Protein AF-A0AAC9SRI4-F1 (afdb_monomer)

Secondary structure (DSSP, 8-state):
----SSHHHHHHHHHHHHHHHHHTT--GGG--EEES-HHHHHHHHHHHHHTT----EET-HHHHHSHHHHHHHHHHHHHH-TT---TTHHHHHHTTGGGG-EEE-

Radius of gyration: 18.26 Å; Cα contacts (8 Å, |Δi|>4): 85; chains: 1; bounding box: 40×32×47 Å

InterPro domains:
  IPR000212 UvrD-like helicase [PTHR11070] (3-92)
  IPR014017 UvrD-like helicase, C-terminal [PF13361] (3-87)
  IPR014017 UvrD-like helicase, C-terminal [PS51217] (1-105)
  IPR027417 P-loop containing nucleoside triphosphate hydrolase [G3DSA:3.40.50.300] (4-62)
  IPR027417 P-loop containing nucleoside triphosphate hydrolase [SSF52540] (5-87)

Organis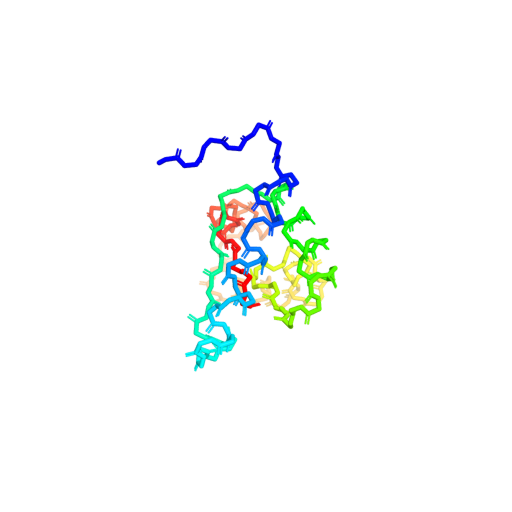m: NCBI:txid481145

Mean predicted aligned error: 12.31 Å

Sequence (105 aa):
MLQFSYMSEEADAIAAEIGRRAASGCAWHDIAVIYRQNRLSRAIEEALIQARVPYEIVGDVGFYQRVAVKDALALLSLAARPDDRQSDEAFRADFSHLRQFRVIL

Nearest PDB structures (foldseek):
  1qhh-assembly1_B  TM=6.291E-01  e=3.830E-05  Geobacillus stearothermophilus
  2is4-assembly1_A  TM=6.743E-01  e=2.473E-02  Escherichia coli
  2is6-assembly1_B  TM=6.672E-01  e=3.632E-02  Escherichia coli
  2is4-assembly1_B  TM=6.742E-01  e=6.464E-02  Escherichia coli
  2is6-assembly1_A  TM=6.737E-01  e=7.348E-02  Escherichia coli

pLDDT: mean 72.01, std 14.29, range [40.47, 89.5]

Solvent-accessible surface area (backbone atoms only — not comparable to full-atom values): 6195 Å² total; per-residue (Å²): 134,89,83,66,93,44,70,56,61,44,18,44,53,50,36,52,49,53,54,52,41,41,74,73,69,46,56,64,88,79,43,74,48,79,49,75,53,79,79,56,52,58,41,38,49,55,27,23,60,75,67,70,50,83,72,46,74,46,73,55,72,64,63,71,63,34,66,71,50,43,52,53,49,47,53,52,45,45,73,76,40,80,84,61,89,53,67,66,64,54,52,54,56,66,54,54,72,67,69,46,64,37,37,37,53

Foldseek 3Di:
DDDDPDLLVVLLVVLVVLVVVVVVPDDLVVDKDKDQDPVSVVSNVVNNVVSVPDKDKALDPVVCVDPVNLVVQLVVVCVVDVPPPCSDPVVCVVCVVVSGIIMMD

Structure (mmCIF, N/CA/C/O backbone):
data_AF-A0AAC9SRI4-F1
#
_entry.id   AF-A0AAC9SRI4-F1
#
loop_
_atom_site.group_PDB
_atom_site.id
_atom_site.type_symbol
_atom_site.label_atom_id
_atom_site.label_alt_id
_atom_site.label_comp_id
_atom_site.label_asym_id
_atom_site.label_entity_id
_atom_site.label_seq_id
_atom_site.pdbx_PDB_ins_code
_atom_site.Cartn_x
_atom_site.Cartn_y
_atom_site.Cartn_z
_atom_site.occupancy
_atom_site.B_iso_or_equiv
_atom_site.auth_seq_id
_atom_site.auth_comp_id
_atom_site.auth_asym_id
_atom_site.auth_atom_id
_atom_site.pdbx_PDB_model_num
ATOM 1 N N . MET A 1 1 ? -16.210 18.630 0.638 1.00 40.47 1 MET A N 1
ATOM 2 C CA . MET A 1 1 ? -14.834 18.758 0.119 1.00 40.47 1 MET A CA 1
ATOM 3 C C . MET A 1 1 ? -13.929 18.859 1.335 1.00 40.47 1 MET A C 1
ATOM 5 O O . MET A 1 1 ? -13.968 19.881 2.002 1.00 40.47 1 MET A O 1
ATOM 9 N N . LEU A 1 2 ? -13.262 17.770 1.722 1.00 45.31 2 LEU A N 1
ATOM 10 C CA . LEU A 1 2 ? -12.322 17.791 2.846 1.00 45.31 2 LEU A CA 1
ATOM 11 C C . LEU A 1 2 ? -11.029 18.442 2.338 1.00 45.31 2 LEU A C 1
ATOM 13 O O . LEU A 1 2 ? -10.363 17.873 1.480 1.00 45.31 2 LEU A O 1
ATOM 17 N N . GLN A 1 3 ? -10.732 19.664 2.779 1.00 41.69 3 GLN A N 1
ATOM 18 C CA . GLN A 1 3 ? -9.433 20.296 2.546 1.00 41.69 3 GLN A CA 1
ATOM 19 C C . GLN A 1 3 ? -8.547 19.977 3.745 1.00 41.69 3 GLN A C 1
ATOM 21 O O . GLN A 1 3 ? -8.729 20.555 4.813 1.00 41.69 3 GLN A O 1
ATOM 26 N N . PHE A 1 4 ? -7.616 19.044 3.574 1.00 56.19 4 PHE A N 1
ATOM 27 C CA . PHE A 1 4 ? -6.590 18.772 4.575 1.00 56.19 4 PHE A CA 1
ATOM 28 C C . PHE A 1 4 ? -5.405 19.708 4.353 1.00 56.19 4 PHE A C 1
ATOM 30 O O . PHE A 1 4 ? -4.950 19.896 3.224 1.00 56.19 4 PHE A O 1
ATOM 37 N N . SER A 1 5 ? -4.924 20.321 5.435 1.00 59.34 5 SER A N 1
ATOM 38 C CA . SER A 1 5 ? -3.838 21.305 5.379 1.00 59.34 5 SER A CA 1
ATOM 39 C C . SER A 1 5 ? -2.453 20.642 5.390 1.00 59.34 5 SER A C 1
ATOM 41 O O . SER A 1 5 ? -1.468 21.273 5.006 1.00 59.34 5 SER A O 1
ATOM 43 N N . TYR A 1 6 ? -2.382 19.364 5.785 1.00 70.44 6 TYR A N 1
ATOM 44 C CA . TYR A 1 6 ? -1.169 18.550 5.817 1.00 70.44 6 TYR A CA 1
ATOM 45 C C . TYR A 1 6 ? -1.431 17.138 5.278 1.00 70.44 6 TYR A C 1
ATOM 47 O O . TYR A 1 6 ? -2.418 16.499 5.627 1.00 70.44 6 TYR A O 1
ATOM 55 N N . MET A 1 7 ? -0.489 16.612 4.488 1.00 72.88 7 MET A N 1
ATOM 56 C CA . MET A 1 7 ? -0.540 15.246 3.937 1.00 72.88 7 MET A CA 1
ATOM 57 C C . MET A 1 7 ? -0.694 14.144 5.002 1.00 72.88 7 MET A C 1
ATOM 59 O O . MET A 1 7 ? -1.216 13.080 4.692 1.00 72.88 7 MET A O 1
ATOM 63 N N . SER A 1 8 ? -0.215 14.373 6.231 1.00 79.25 8 SER A N 1
ATOM 64 C CA . SER A 1 8 ? -0.347 13.404 7.330 1.00 79.25 8 SER A CA 1
ATOM 65 C C . SER A 1 8 ? -1.798 13.268 7.785 1.00 79.25 8 SER A C 1
ATOM 67 O O . SER A 1 8 ? -2.281 12.158 7.941 1.00 79.25 8 SER A O 1
ATOM 69 N N . GLU A 1 9 ? -2.516 14.386 7.924 1.00 85.25 9 GLU A N 1
ATOM 70 C CA . GLU A 1 9 ? -3.925 14.372 8.340 1.00 85.25 9 GLU A CA 1
ATOM 71 C C . GLU A 1 9 ? -4.809 13.695 7.287 1.00 85.25 9 GLU A C 1
ATOM 73 O O . GLU A 1 9 ? -5.738 12.963 7.623 1.00 85.25 9 GLU A O 1
ATOM 78 N N . GLU A 1 10 ? -4.502 13.914 6.005 1.00 84.06 10 GLU A N 1
ATOM 79 C CA . GLU A 1 10 ? -5.182 13.235 4.903 1.00 84.06 10 GLU A CA 1
ATOM 80 C C . GLU A 1 10 ? -4.924 11.722 4.938 1.00 84.06 10 GLU A C 1
ATOM 82 O O . GLU A 1 10 ? -5.862 10.936 4.808 1.00 84.06 10 GLU A O 1
ATOM 87 N N . ALA A 1 11 ? -3.675 11.307 5.164 1.00 86.31 11 ALA A N 1
ATOM 88 C CA . ALA A 1 11 ? -3.309 9.900 5.288 1.00 86.31 11 ALA A CA 1
ATOM 89 C C . ALA A 1 11 ? -4.017 9.215 6.470 1.00 86.31 11 ALA A C 1
ATOM 91 O O . ALA A 1 11 ? -4.584 8.135 6.297 1.00 86.31 11 ALA A O 1
ATOM 92 N N . ASP A 1 12 ? -4.063 9.866 7.634 1.00 88.00 12 ASP A N 1
ATOM 93 C CA . ASP A 1 12 ? -4.757 9.358 8.822 1.00 88.00 12 ASP A CA 1
ATOM 94 C C . ASP A 1 12 ? -6.268 9.237 8.582 1.00 88.00 12 ASP A C 1
ATOM 96 O O . ASP A 1 12 ? -6.897 8.240 8.950 1.00 88.00 12 ASP A O 1
ATOM 100 N N . ALA A 1 13 ? -6.867 10.225 7.908 1.00 88.62 13 ALA A N 1
ATOM 101 C CA . ALA A 1 13 ? -8.279 10.193 7.545 1.00 88.62 13 ALA A CA 1
ATOM 102 C C . ALA A 1 13 ? -8.602 9.055 6.562 1.00 88.62 13 ALA A C 1
ATOM 104 O O . ALA A 1 13 ? -9.636 8.395 6.715 1.00 88.62 13 ALA A O 1
ATOM 105 N N . ILE A 1 14 ? -7.721 8.805 5.586 1.00 88.25 14 ILE A N 1
ATOM 106 C CA . ILE A 1 14 ? -7.831 7.681 4.646 1.00 88.25 14 ILE A CA 1
ATOM 107 C C . ILE A 1 14 ? -7.735 6.355 5.405 1.00 88.25 14 ILE A C 1
ATOM 109 O O . ILE A 1 14 ? -8.629 5.522 5.269 1.00 88.25 14 ILE A O 1
ATOM 113 N N . ALA A 1 15 ? -6.718 6.167 6.249 1.00 88.88 15 ALA A N 1
ATOM 114 C CA . ALA A 1 15 ? -6.548 4.941 7.029 1.00 88.88 15 ALA A CA 1
ATOM 115 C C . ALA A 1 15 ? -7.760 4.668 7.942 1.00 88.88 15 ALA A C 1
ATOM 117 O O . ALA A 1 15 ? -8.257 3.541 8.010 1.00 88.88 15 ALA A O 1
ATOM 118 N N . ALA A 1 16 ? -8.303 5.711 8.577 1.00 89.50 16 ALA A N 1
ATOM 119 C CA . ALA A 1 16 ? -9.510 5.607 9.390 1.00 89.50 16 ALA A CA 1
ATOM 120 C C . ALA A 1 16 ? -10.754 5.231 8.564 1.00 89.50 16 ALA A C 1
ATOM 122 O O . ALA A 1 16 ? -11.592 4.459 9.030 1.00 89.50 16 ALA A O 1
ATOM 123 N N . GLU A 1 17 ? -10.897 5.760 7.346 1.00 89.38 17 GLU A N 1
ATOM 124 C CA . GLU A 1 17 ? -11.993 5.399 6.438 1.00 89.38 17 GLU A CA 1
ATOM 125 C C . GLU A 1 17 ? -11.889 3.950 5.958 1.00 89.38 17 GLU A C 1
ATOM 127 O O . GLU A 1 17 ? -12.892 3.235 5.947 1.00 89.38 17 GLU A O 1
ATOM 132 N N . ILE A 1 18 ? -10.683 3.490 5.630 1.00 88.44 18 ILE A N 1
ATOM 133 C CA . ILE A 1 18 ? -10.425 2.099 5.247 1.00 88.44 18 ILE A CA 1
ATOM 134 C C . ILE A 1 18 ? -10.802 1.159 6.399 1.00 88.44 18 ILE A C 1
ATOM 136 O O . ILE A 1 18 ? -11.558 0.209 6.198 1.00 88.44 18 ILE A O 1
ATOM 140 N N . GLY A 1 19 ? -10.376 1.477 7.626 1.00 87.06 19 GLY A N 1
ATOM 141 C CA . GLY A 1 19 ? -10.751 0.719 8.821 1.00 87.06 19 GLY A CA 1
ATOM 142 C C . GLY A 1 19 ? -12.265 0.680 9.063 1.00 87.06 19 GLY A C 1
ATOM 143 O O . GLY A 1 19 ? -12.810 -0.376 9.389 1.00 87.06 19 GLY A O 1
ATOM 144 N N . ARG A 1 20 ? -12.976 1.797 8.845 1.00 89.12 20 ARG A N 1
ATOM 145 C CA . ARG A 1 20 ? -14.448 1.835 8.933 1.00 89.12 20 ARG A CA 1
ATOM 146 C C . ARG A 1 20 ? -15.115 0.924 7.903 1.00 89.12 20 ARG A C 1
ATOM 148 O O . ARG A 1 20 ? -16.052 0.211 8.253 1.00 89.12 20 ARG A O 1
ATOM 155 N N . ARG A 1 21 ? -14.640 0.929 6.656 1.00 88.00 21 ARG A N 1
ATOM 156 C CA . ARG A 1 21 ? -15.186 0.084 5.580 1.00 88.00 21 ARG A CA 1
ATOM 157 C C . ARG A 1 21 ? -14.921 -1.396 5.813 1.00 88.00 21 ARG A C 1
ATOM 159 O O . ARG A 1 21 ? -15.804 -2.221 5.582 1.00 88.00 21 ARG A O 1
ATOM 166 N N . ALA A 1 22 ? -13.745 -1.731 6.329 1.00 86.69 22 ALA A N 1
ATOM 167 C CA . ALA A 1 22 ? -13.447 -3.094 6.741 1.00 86.69 22 ALA A CA 1
ATOM 168 C C . ALA A 1 22 ? -14.367 -3.551 7.884 1.00 86.69 22 ALA A C 1
ATOM 170 O O . ALA A 1 22 ? -14.923 -4.647 7.836 1.00 86.69 22 ALA A O 1
ATOM 171 N N . ALA A 1 23 ? -14.621 -2.680 8.868 1.00 86.50 23 ALA A N 1
ATOM 172 C CA . ALA A 1 23 ? -15.569 -2.958 9.947 1.00 86.50 23 ALA A CA 1
ATOM 173 C C . ALA A 1 23 ? -17.022 -3.109 9.456 1.00 86.50 23 ALA A C 1
ATOM 175 O O . ALA A 1 23 ? -17.795 -3.846 10.065 1.00 86.50 23 ALA A O 1
ATOM 176 N N . SER A 1 24 ? -17.396 -2.467 8.343 1.00 88.94 24 SER A N 1
ATOM 177 C CA . SER A 1 24 ? -18.7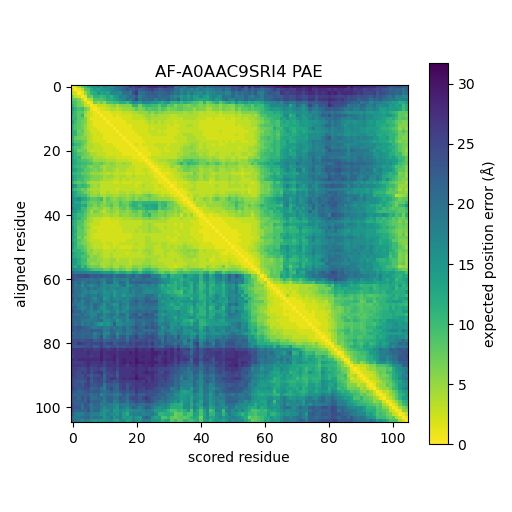00 -2.658 7.696 1.00 88.94 24 SER A CA 1
ATOM 178 C C . SER A 1 24 ? -18.763 -3.881 6.767 1.00 88.94 24 SER A C 1
ATOM 180 O O . SER A 1 24 ? -19.753 -4.044 6.058 1.00 88.94 24 SER A O 1
ATOM 182 N N . GLY A 1 25 ? -17.730 -4.733 6.754 1.00 87.69 25 GLY A N 1
ATOM 183 C CA . GLY A 1 25 ? -17.704 -6.004 6.022 1.00 87.69 25 GLY A CA 1
ATOM 184 C C . GLY A 1 25 ? -17.068 -5.954 4.631 1.00 87.69 25 GLY A C 1
ATOM 185 O O . GLY A 1 25 ? -17.155 -6.937 3.901 1.00 87.69 25 GLY A O 1
ATOM 186 N N . CYS A 1 26 ? -16.434 -4.843 4.245 1.00 86.88 26 CYS A N 1
ATOM 187 C CA . CYS A 1 26 ? -15.662 -4.771 3.005 1.00 86.88 26 CYS A CA 1
ATOM 188 C C . CYS A 1 26 ? -14.346 -5.541 3.174 1.00 86.88 26 CYS A C 1
ATOM 190 O O . CYS A 1 26 ? -13.648 -5.367 4.175 1.00 86.88 26 CYS A O 1
ATOM 192 N N . ALA A 1 27 ? -14.001 -6.402 2.218 1.00 83.19 27 ALA A N 1
ATOM 193 C CA . ALA A 1 27 ? -12.724 -7.091 2.267 1.00 83.19 27 ALA A CA 1
ATOM 194 C C . ALA A 1 27 ? -11.581 -6.120 1.936 1.00 83.19 27 ALA A C 1
ATOM 196 O O . ALA A 1 27 ? -11.732 -5.230 1.104 1.00 83.19 27 ALA A O 1
ATOM 197 N N . TRP A 1 28 ? -10.416 -6.312 2.558 1.00 81.25 28 TRP A N 1
ATOM 198 C CA . TRP A 1 28 ? -9.243 -5.457 2.331 1.00 81.25 28 TRP A CA 1
ATOM 199 C C . TRP A 1 28 ? -8.829 -5.411 0.854 1.00 81.25 28 TRP A C 1
ATOM 201 O O . TRP A 1 28 ? -8.528 -4.347 0.338 1.00 81.25 28 TRP A O 1
ATOM 211 N N . HIS A 1 29 ? -8.929 -6.540 0.143 1.00 80.81 29 HIS A N 1
ATOM 212 C CA . HIS A 1 29 ? -8.590 -6.635 -1.281 1.00 80.81 29 HIS A CA 1
ATOM 213 C C . HIS A 1 29 ? -9.543 -5.879 -2.222 1.00 80.81 29 HIS A C 1
ATOM 215 O O . HIS A 1 29 ? -9.220 -5.714 -3.396 1.00 80.81 29 HIS A O 1
ATOM 221 N N . ASP A 1 30 ? -10.698 -5.423 -1.730 1.00 82.88 30 ASP A N 1
ATOM 222 C CA . ASP A 1 30 ? -11.644 -4.607 -2.502 1.00 82.88 30 ASP A CA 1
ATOM 223 C C . ASP A 1 30 ? -11.359 -3.102 -2.365 1.00 82.88 30 ASP A C 1
ATOM 225 O O . ASP A 1 30 ? -12.023 -2.270 -2.993 1.00 82.88 30 ASP A O 1
ATOM 229 N N . ILE A 1 31 ? -10.391 -2.731 -1.525 1.00 84.06 31 ILE A N 1
ATOM 230 C CA . ILE A 1 31 ? -10.038 -1.348 -1.235 1.00 84.06 31 ILE A CA 1
ATOM 231 C C . ILE 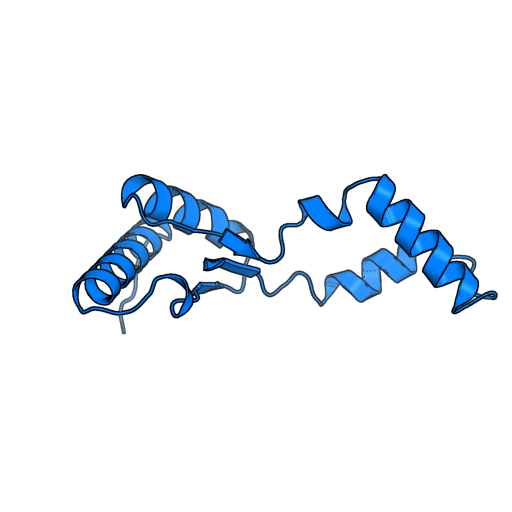A 1 31 ? -8.728 -1.029 -1.951 1.00 84.06 31 ILE A C 1
ATOM 233 O O . ILE A 1 31 ? -7.736 -1.723 -1.799 1.00 84.06 31 ILE A O 1
ATOM 237 N N . ALA A 1 32 ? -8.726 0.046 -2.737 1.00 84.00 32 ALA A N 1
ATOM 238 C CA . ALA A 1 32 ? -7.543 0.507 -3.451 1.00 84.00 32 ALA A CA 1
ATOM 239 C C . ALA A 1 32 ? -7.377 2.019 -3.285 1.00 84.00 32 ALA A C 1
ATOM 241 O O . ALA A 1 32 ? -8.304 2.793 -3.543 1.00 84.00 32 ALA A O 1
ATOM 242 N N . VAL A 1 33 ? -6.176 2.448 -2.896 1.00 81.31 33 VAL A N 1
ATOM 243 C CA . VAL A 1 33 ? -5.802 3.863 -2.797 1.00 81.31 33 VAL A CA 1
ATOM 244 C C . VAL A 1 33 ? -4.885 4.223 -3.959 1.00 81.31 33 VAL A C 1
ATOM 246 O O . VAL A 1 33 ? -3.774 3.706 -4.070 1.00 81.31 33 VAL A O 1
ATOM 249 N N . ILE A 1 34 ? -5.348 5.129 -4.824 1.00 79.88 34 ILE A N 1
ATOM 250 C CA . ILE A 1 34 ? -4.607 5.598 -6.001 1.00 79.88 34 ILE A CA 1
ATOM 251 C C . ILE A 1 34 ? -4.119 7.021 -5.745 1.00 79.88 34 ILE A C 1
ATOM 253 O O . ILE A 1 34 ? -4.918 7.924 -5.498 1.00 79.88 34 ILE A O 1
ATOM 257 N N . TYR A 1 35 ? -2.812 7.243 -5.863 1.00 76.00 35 TYR A N 1
ATOM 258 C CA . TYR A 1 35 ? -2.210 8.571 -5.742 1.00 76.00 35 TYR A CA 1
ATOM 259 C C . TYR A 1 35 ? -1.328 8.910 -6.942 1.00 76.00 35 TYR A C 1
ATOM 261 O O . TYR A 1 35 ? -0.774 8.044 -7.616 1.00 76.00 35 TYR A O 1
ATOM 269 N N . ARG A 1 36 ? -1.188 10.216 -7.196 1.00 70.12 36 ARG A N 1
ATOM 270 C CA . ARG A 1 36 ? -0.492 10.761 -8.374 1.00 70.12 36 ARG A CA 1
ATOM 271 C C . ARG A 1 36 ? 0.998 11.046 -8.149 1.00 70.12 36 ARG A C 1
ATOM 273 O O . ARG A 1 36 ? 1.753 11.146 -9.111 1.00 70.12 36 ARG A O 1
ATOM 280 N N . GLN A 1 37 ? 1.434 11.247 -6.902 1.00 70.62 37 GLN A N 1
ATOM 281 C CA . GLN A 1 37 ? 2.823 11.606 -6.583 1.00 70.62 37 GLN A CA 1
ATOM 282 C C . GLN A 1 37 ? 3.461 10.627 -5.600 1.00 70.62 37 GLN A C 1
ATOM 284 O O . GLN A 1 37 ? 2.914 10.352 -4.538 1.00 70.62 37 GLN A O 1
ATOM 289 N N . ASN A 1 38 ? 4.687 10.190 -5.899 1.00 65.38 38 ASN A N 1
ATOM 290 C CA . ASN A 1 38 ? 5.414 9.202 -5.094 1.00 65.38 38 ASN A CA 1
ATOM 291 C C . ASN A 1 38 ? 5.663 9.631 -3.644 1.00 65.38 38 ASN A C 1
ATOM 293 O O . ASN A 1 38 ? 5.706 8.781 -2.762 1.00 65.38 38 ASN A O 1
ATOM 297 N N . ARG A 1 39 ? 5.790 10.934 -3.374 1.00 69.56 39 ARG A N 1
ATOM 298 C CA . ARG A 1 39 ? 5.983 11.449 -2.011 1.00 69.56 39 ARG A CA 1
ATOM 299 C C . ARG A 1 39 ? 4.773 11.187 -1.098 1.00 69.56 39 ARG A C 1
ATOM 301 O O . ARG A 1 39 ? 4.960 11.105 0.110 1.00 69.56 39 ARG A O 1
ATOM 308 N N . LEU A 1 40 ? 3.569 11.037 -1.661 1.00 73.06 40 LEU A N 1
ATOM 309 C CA 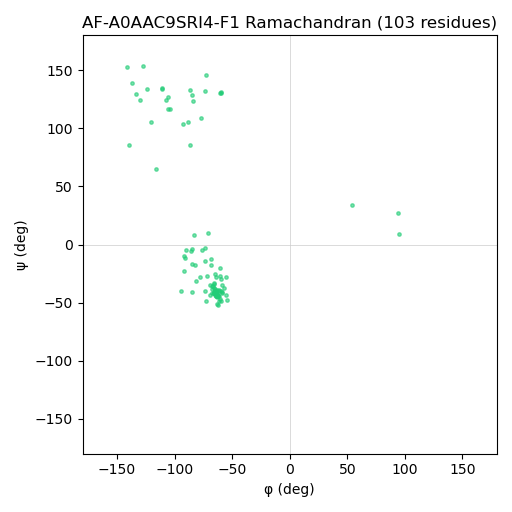. LEU A 1 40 ? 2.340 10.772 -0.899 1.00 73.06 40 LEU A CA 1
ATOM 310 C C . LEU A 1 40 ? 2.299 9.346 -0.336 1.00 73.06 40 LEU A C 1
ATOM 312 O O . LEU A 1 40 ? 1.714 9.138 0.720 1.00 73.06 40 LEU A O 1
ATOM 316 N N . SER A 1 41 ? 2.976 8.395 -0.992 1.00 79.69 41 SER A N 1
ATOM 317 C CA . SER A 1 41 ? 2.995 6.983 -0.578 1.00 79.69 41 SER A CA 1
ATOM 318 C C . SER A 1 41 ? 3.451 6.790 0.864 1.00 79.69 41 SER A C 1
ATOM 320 O O . SER A 1 41 ? 2.805 6.076 1.615 1.00 79.69 41 SER A O 1
ATOM 322 N N . ARG A 1 42 ? 4.509 7.497 1.272 1.00 81.06 42 ARG A N 1
ATOM 323 C CA . ARG A 1 42 ? 5.117 7.344 2.594 1.00 81.06 42 ARG A CA 1
ATOM 324 C C . ARG A 1 42 ? 4.183 7.747 3.734 1.00 81.06 42 ARG A C 1
ATOM 326 O O . ARG A 1 42 ? 4.126 7.052 4.736 1.00 81.06 42 ARG A O 1
ATOM 333 N N . ALA A 1 43 ? 3.460 8.857 3.579 1.00 85.31 43 ALA A N 1
ATOM 334 C CA . ALA A 1 43 ? 2.527 9.315 4.608 1.00 85.31 43 ALA A CA 1
ATOM 335 C C . ALA A 1 43 ? 1.358 8.330 4.767 1.00 85.31 43 ALA A C 1
ATOM 337 O O . ALA A 1 43 ? 0.978 8.001 5.884 1.00 85.31 43 ALA A O 1
ATOM 338 N N . ILE A 1 44 ? 0.837 7.818 3.646 1.00 84.56 44 ILE A N 1
ATOM 339 C CA . ILE A 1 44 ? -0.226 6.804 3.635 1.00 84.56 44 ILE A CA 1
ATOM 340 C C . ILE A 1 44 ? 0.273 5.497 4.257 1.00 84.56 44 ILE A C 1
ATOM 342 O O . ILE A 1 44 ? -0.420 4.902 5.071 1.00 84.56 44 ILE A O 1
ATOM 346 N N . GLU A 1 45 ? 1.487 5.074 3.919 1.00 85.12 45 GLU A N 1
ATOM 347 C CA . GLU A 1 45 ? 2.106 3.868 4.459 1.00 85.12 45 GLU A CA 1
ATOM 348 C C . GLU A 1 45 ? 2.294 3.949 5.981 1.00 85.12 45 GLU A C 1
ATOM 350 O O . GLU A 1 45 ? 1.874 3.051 6.708 1.00 85.12 45 GLU A O 1
ATOM 355 N N . GLU A 1 46 ? 2.851 5.056 6.480 1.00 86.56 46 GLU A N 1
ATOM 356 C CA . GLU A 1 46 ? 3.011 5.299 7.918 1.00 86.56 46 GLU A CA 1
ATOM 357 C C . GLU A 1 46 ? 1.650 5.281 8.646 1.00 86.56 46 GLU A C 1
ATOM 359 O O . GLU A 1 46 ? 1.531 4.644 9.696 1.00 86.56 46 GLU A O 1
ATOM 364 N N . ALA A 1 47 ? 0.607 5.885 8.064 1.00 89.06 47 ALA A N 1
ATOM 365 C CA . ALA A 1 47 ? -0.747 5.872 8.621 1.00 89.06 47 ALA A CA 1
ATOM 366 C C . ALA A 1 47 ? -1.380 4.465 8.632 1.00 89.06 47 ALA A C 1
ATOM 368 O O . ALA A 1 47 ? -1.978 4.061 9.632 1.00 89.06 47 ALA A O 1
ATOM 369 N N . LEU A 1 48 ? -1.217 3.678 7.561 1.00 87.31 48 LEU A N 1
ATOM 370 C CA . LEU A 1 48 ? -1.719 2.298 7.482 1.00 87.31 48 LEU A CA 1
ATOM 371 C C . LEU A 1 48 ? -1.021 1.379 8.494 1.00 87.31 48 LEU A C 1
ATOM 373 O O . LEU A 1 48 ? -1.687 0.580 9.157 1.00 87.31 48 LEU A O 1
ATOM 377 N N . ILE A 1 49 ? 0.295 1.543 8.678 1.00 87.62 49 ILE A N 1
ATOM 378 C CA . ILE A 1 49 ? 1.070 0.837 9.709 1.00 87.62 49 ILE A CA 1
ATOM 379 C C . ILE A 1 49 ? 0.521 1.162 11.102 1.00 87.62 49 ILE A C 1
ATOM 381 O O . ILE A 1 49 ? 0.272 0.249 11.895 1.00 87.62 49 ILE A O 1
ATOM 385 N N . GLN A 1 50 ? 0.302 2.445 11.408 1.00 88.94 50 GLN A N 1
ATOM 386 C CA .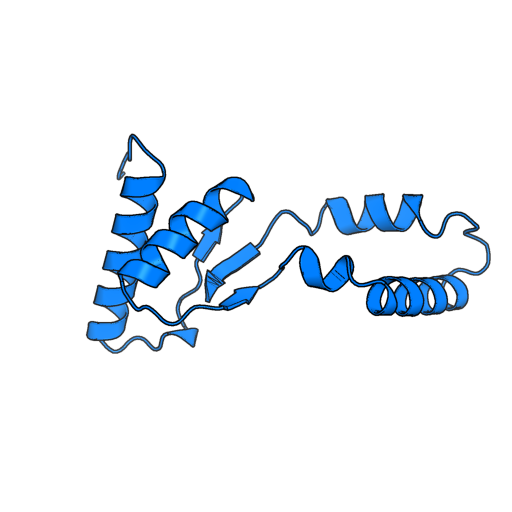 GLN A 1 50 ? -0.250 2.864 12.700 1.00 88.94 50 GLN A CA 1
ATOM 387 C C . GLN A 1 50 ? -1.667 2.324 12.926 1.00 88.94 50 GLN A C 1
ATOM 389 O O . GLN A 1 50 ? -1.984 1.863 14.025 1.00 88.94 50 GLN A O 1
ATOM 394 N N . ALA A 1 51 ? -2.494 2.309 11.880 1.00 86.44 51 ALA A N 1
ATOM 395 C CA . ALA A 1 51 ? -3.851 1.773 11.911 1.00 86.44 51 ALA A CA 1
ATOM 396 C C . ALA A 1 51 ? -3.915 0.232 11.898 1.00 86.44 51 ALA A C 1
ATO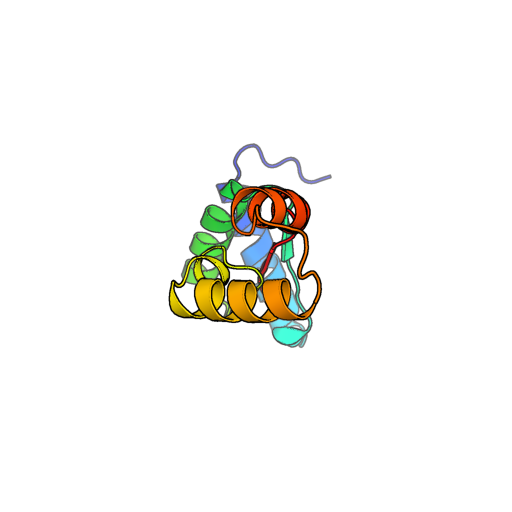M 398 O O . ALA A 1 51 ? -5.003 -0.329 12.025 1.00 86.44 51 ALA A O 1
ATOM 399 N N . ARG A 1 52 ? -2.770 -0.461 11.771 1.00 86.38 52 ARG A N 1
ATOM 400 C CA . ARG A 1 52 ? -2.664 -1.927 11.629 1.00 86.38 52 ARG A CA 1
ATOM 401 C C . ARG A 1 52 ? -3.514 -2.482 10.481 1.00 86.38 52 ARG A C 1
ATOM 403 O O . ARG A 1 52 ? -4.043 -3.590 10.575 1.00 86.38 52 ARG A O 1
ATOM 410 N N . VAL A 1 53 ? -3.642 -1.710 9.408 1.00 85.25 53 VAL A N 1
ATOM 411 C CA . VAL A 1 53 ? -4.334 -2.128 8.190 1.00 85.25 53 VAL A CA 1
ATOM 412 C C . VAL A 1 53 ? -3.344 -2.922 7.332 1.00 85.25 53 VAL A C 1
ATOM 414 O O . VAL A 1 53 ? -2.263 -2.402 7.045 1.00 85.25 53 VAL A O 1
ATOM 417 N N . PRO A 1 54 ? -3.652 -4.176 6.946 1.00 83.38 54 PRO A N 1
ATOM 418 C CA . PRO A 1 54 ? -2.828 -4.915 5.994 1.00 83.38 54 PRO A CA 1
ATOM 419 C C . PRO A 1 54 ? -2.779 -4.151 4.675 1.00 83.38 54 PRO A C 1
ATOM 421 O O . PRO A 1 54 ? -3.835 -3.751 4.194 1.00 83.38 54 PRO A O 1
ATOM 424 N N . TYR A 1 55 ? -1.584 -3.957 4.116 1.00 83.06 55 TYR A N 1
ATOM 425 C CA . TYR A 1 55 ? -1.437 -3.248 2.853 1.00 83.06 55 TYR A CA 1
ATOM 426 C C . TYR A 1 55 ? -0.371 -3.861 1.938 1.00 83.06 55 TYR A C 1
ATOM 428 O O . TYR A 1 55 ? 0.604 -4.456 2.404 1.00 83.06 55 TYR A O 1
ATOM 436 N N . GLU A 1 56 ? -0.534 -3.679 0.632 1.00 78.44 56 GLU A N 1
ATOM 437 C CA . GLU A 1 56 ? 0.421 -4.047 -0.408 1.00 78.44 56 GLU A CA 1
ATOM 438 C C . GLU A 1 56 ? 0.649 -2.865 -1.352 1.00 78.44 56 GLU A C 1
ATOM 440 O O . GLU A 1 56 ? -0.281 -2.341 -1.962 1.00 78.44 56 GLU A O 1
ATOM 445 N N . ILE A 1 57 ? 1.910 -2.455 -1.520 1.00 75.38 57 ILE A N 1
ATOM 446 C CA . ILE A 1 57 ? 2.256 -1.389 -2.463 1.00 75.38 57 ILE A CA 1
ATOM 447 C C . ILE A 1 57 ? 2.525 -1.979 -3.845 1.00 75.38 57 ILE A C 1
ATOM 449 O O . ILE A 1 57 ? 3.604 -2.507 -4.127 1.00 75.38 57 ILE A O 1
ATOM 453 N N . VAL A 1 58 ? 1.575 -1.792 -4.752 1.00 71.06 58 VAL A N 1
ATOM 454 C CA . VAL A 1 58 ? 1.694 -2.175 -6.156 1.00 71.06 5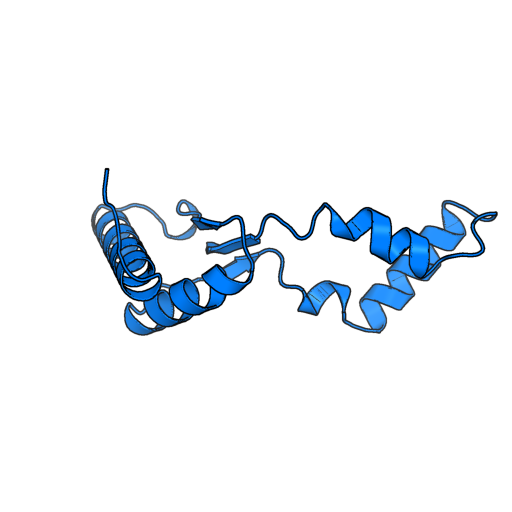8 VAL A CA 1
ATOM 455 C C . VAL A 1 58 ? 2.403 -1.063 -6.933 1.00 71.06 58 VAL A C 1
ATOM 457 O O . VAL A 1 58 ? 2.037 0.115 -6.878 1.00 71.06 58 VAL A O 1
ATOM 460 N N . GLY A 1 59 ? 3.447 -1.438 -7.676 1.00 64.62 59 GLY A N 1
ATOM 461 C CA . GLY A 1 59 ? 4.252 -0.506 -8.474 1.00 64.62 59 GLY A CA 1
ATOM 462 C C . GLY A 1 59 ? 5.495 0.020 -7.757 1.00 64.62 59 GLY A C 1
ATOM 463 O O . GLY A 1 59 ? 5.956 1.125 -8.055 1.00 64.62 59 GLY A O 1
ATOM 464 N N . ASP A 1 60 ? 6.044 -0.738 -6.801 1.00 57.44 60 ASP A N 1
ATOM 465 C CA . ASP A 1 60 ? 7.292 -0.335 -6.169 1.00 57.44 60 ASP A CA 1
ATOM 466 C C . ASP A 1 60 ? 8.436 -0.228 -7.184 1.00 57.44 60 ASP A C 1
ATOM 468 O O . ASP A 1 60 ? 8.720 -1.125 -7.986 1.00 57.44 60 ASP A O 1
ATOM 472 N N . VAL A 1 61 ? 9.122 0.911 -7.113 1.00 57.44 61 VAL A N 1
ATOM 473 C CA . VAL A 1 61 ? 10.256 1.258 -7.969 1.00 57.44 61 VAL A CA 1
ATOM 474 C C . VAL A 1 61 ? 11.387 0.238 -7.793 1.00 57.44 61 VAL A C 1
ATOM 476 O O . VAL A 1 61 ? 12.253 0.136 -8.663 1.00 57.44 61 VAL A O 1
ATOM 479 N N . GLY A 1 62 ? 11.395 -0.512 -6.685 1.00 60.78 62 GLY A N 1
ATOM 480 C CA . GLY A 1 62 ? 12.370 -1.546 -6.376 1.00 60.78 62 GLY A CA 1
ATOM 481 C C . GLY A 1 62 ? 12.328 -2.750 -7.314 1.00 60.78 62 GLY A C 1
ATOM 482 O O . GLY A 1 62 ? 13.391 -3.281 -7.625 1.00 60.78 62 GLY A O 1
ATOM 483 N N . PHE A 1 63 ? 11.164 -3.170 -7.827 1.00 62.03 63 PHE A N 1
ATOM 484 C CA . PHE A 1 63 ? 11.074 -4.374 -8.670 1.00 62.03 63 PHE A CA 1
ATOM 485 C C . PHE A 1 63 ? 11.885 -4.228 -9.968 1.00 62.03 63 PHE A C 1
ATOM 487 O O . PHE A 1 63 ? 12.777 -5.032 -10.232 1.00 62.03 63 PHE A O 1
ATOM 494 N N . TYR A 1 64 ? 11.663 -3.139 -10.713 1.00 60.78 64 TYR A N 1
ATOM 495 C CA . TYR A 1 64 ? 12.389 -2.828 -11.955 1.00 60.78 64 TYR A CA 1
ATOM 496 C C . TYR A 1 64 ? 13.830 -2.347 -11.733 1.00 60.78 64 TYR A C 1
ATOM 498 O O . TYR A 1 64 ? 14.614 -2.256 -12.676 1.00 60.78 64 TYR A O 1
ATOM 506 N N . GLN A 1 65 ? 14.201 -1.988 -10.502 1.00 64.06 65 GLN A N 1
ATOM 507 C CA . GLN A 1 65 ? 15.573 -1.589 -10.185 1.00 64.06 65 GLN A CA 1
ATOM 508 C C . GLN A 1 65 ?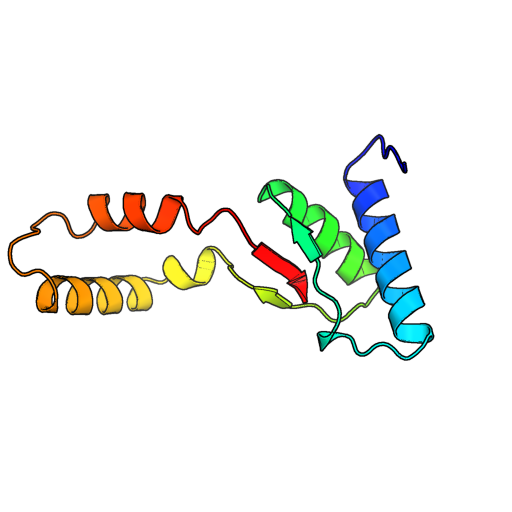 16.509 -2.775 -9.943 1.00 64.06 65 GLN A C 1
ATOM 510 O O . GLN A 1 65 ? 17.725 -2.590 -10.040 1.00 64.06 65 GLN A O 1
ATOM 515 N N . ARG A 1 66 ? 15.967 -3.973 -9.680 1.00 77.88 66 ARG A N 1
ATOM 516 C CA . ARG A 1 66 ? 16.745 -5.204 -9.489 1.00 77.88 66 ARG A CA 1
ATOM 517 C C . ARG A 1 66 ? 17.559 -5.516 -10.743 1.00 77.88 66 ARG A C 1
ATOM 519 O O . ARG A 1 66 ? 17.007 -5.567 -11.838 1.00 77.88 66 ARG A O 1
ATOM 526 N N . VAL A 1 67 ? 18.853 -5.781 -10.559 1.00 75.56 67 VAL A N 1
ATOM 527 C CA . VAL A 1 67 ? 19.791 -6.102 -11.652 1.00 75.56 67 VAL A CA 1
ATOM 528 C C . VAL A 1 67 ? 19.268 -7.268 -12.494 1.00 75.56 67 VAL A C 1
ATOM 530 O O . VAL A 1 67 ? 19.109 -7.117 -13.695 1.00 75.56 67 VAL A O 1
ATOM 533 N N . ALA A 1 68 ? 18.832 -8.358 -11.855 1.00 79.19 68 ALA A N 1
ATOM 534 C CA . ALA A 1 68 ? 18.272 -9.516 -12.555 1.00 79.19 68 ALA A CA 1
ATOM 535 C C . ALA A 1 68 ? 17.028 -9.193 -13.412 1.00 79.19 68 ALA A C 1
ATOM 537 O O . ALA A 1 68 ? 16.841 -9.780 -14.474 1.00 79.19 68 ALA A O 1
ATOM 538 N N . VAL A 1 69 ? 16.177 -8.259 -12.967 1.00 77.94 69 VAL A N 1
ATOM 539 C CA . VAL A 1 69 ? 14.982 -7.843 -13.723 1.00 77.94 69 VAL A CA 1
ATOM 540 C C . VAL A 1 69 ? 15.386 -6.983 -14.920 1.00 77.94 69 VAL A C 1
ATOM 542 O O . VAL A 1 69 ? 14.846 -7.168 -16.007 1.00 77.94 69 VAL A O 1
ATOM 545 N N . LYS A 1 70 ? 16.369 -6.090 -14.755 1.00 74.94 70 LYS A N 1
ATOM 546 C CA . LYS A 1 70 ? 16.931 -5.301 -15.862 1.00 74.94 70 LYS A CA 1
ATOM 547 C C . LYS A 1 70 ? 17.601 -6.183 -16.908 1.00 74.94 70 LYS A C 1
ATOM 549 O O . LYS A 1 70 ? 17.323 -6.007 -18.086 1.00 74.94 70 LYS A O 1
ATOM 554 N N . ASP A 1 71 ? 18.409 -7.149 -16.482 1.00 78.19 71 ASP A N 1
ATOM 555 C CA . ASP A 1 71 ? 19.123 -8.055 -17.386 1.00 78.19 71 ASP A CA 1
ATOM 556 C C . ASP A 1 71 ? 18.144 -8.910 -18.203 1.00 78.19 71 ASP A C 1
ATOM 558 O O . ASP A 1 71 ? 18.278 -9.027 -19.422 1.00 78.19 71 ASP A O 1
ATOM 562 N N . ALA A 1 72 ? 17.101 -9.449 -17.561 1.00 82.44 72 ALA A N 1
ATOM 563 C CA . ALA A 1 72 ? 16.057 -10.204 -18.253 1.00 82.44 72 ALA A CA 1
ATOM 564 C C . ALA A 1 72 ? 15.300 -9.339 -19.276 1.00 82.44 72 ALA A C 1
ATOM 566 O O . ALA A 1 72 ? 15.069 -9.769 -20.407 1.00 82.44 72 ALA A O 1
ATOM 567 N N . LEU A 1 73 ? 14.940 -8.105 -18.906 1.00 75.69 73 LEU A N 1
ATOM 568 C CA . LEU A 1 73 ? 14.254 -7.175 -19.804 1.00 75.69 73 LEU A CA 1
ATOM 569 C C . LEU A 1 73 ? 15.151 -6.711 -20.956 1.00 75.69 73 LEU A C 1
ATOM 571 O O . LEU A 1 73 ? 14.658 -6.566 -22.073 1.00 75.69 73 LEU A O 1
ATOM 575 N N . ALA A 1 74 ? 16.452 -6.530 -20.725 1.00 74.62 74 ALA A N 1
ATOM 576 C CA . ALA A 1 74 ? 17.418 -6.187 -21.763 1.00 74.62 74 ALA A CA 1
ATOM 577 C C . ALA A 1 74 ? 17.545 -7.309 -22.804 1.00 74.62 74 ALA A C 1
ATOM 579 O O . ALA A 1 74 ? 17.496 -7.041 -24.004 1.00 74.62 74 ALA A O 1
ATOM 580 N N . LEU A 1 75 ? 17.619 -8.569 -22.361 1.00 78.81 75 LEU A N 1
ATOM 581 C CA . LEU A 1 75 ? 17.655 -9.731 -23.256 1.00 78.81 75 LEU A CA 1
ATOM 582 C C . LEU A 1 75 ? 16.369 -9.867 -24.082 1.00 78.81 75 LEU A C 1
ATOM 584 O O . LEU A 1 75 ? 16.431 -10.094 -25.290 1.00 78.81 75 LEU A O 1
ATOM 588 N N . LEU A 1 76 ? 15.205 -9.694 -23.450 1.00 80.62 76 LEU A N 1
ATOM 589 C CA . LEU A 1 76 ? 13.914 -9.729 -24.144 1.00 80.62 76 LEU A CA 1
ATOM 590 C C . LEU A 1 76 ? 13.775 -8.581 -25.151 1.00 80.62 76 LEU A C 1
ATOM 592 O O . LEU A 1 76 ? 13.297 -8.793 -26.264 1.00 80.62 76 LEU A O 1
ATOM 596 N N . SER A 1 77 ? 14.227 -7.380 -24.785 1.00 72.75 77 SER A N 1
ATOM 597 C CA . SER A 1 77 ? 14.194 -6.206 -25.663 1.00 72.75 77 SER A CA 1
ATOM 598 C C . SER A 1 77 ? 15.107 -6.388 -26.872 1.00 72.75 77 SER A C 1
ATOM 600 O O . SER A 1 77 ? 14.689 -6.100 -27.990 1.00 72.75 77 SER A O 1
ATOM 602 N N . LEU A 1 78 ? 16.306 -6.948 -26.674 1.00 72.62 78 LEU A N 1
ATOM 603 C CA . LEU A 1 78 ? 17.239 -7.277 -27.753 1.00 72.62 78 LEU A CA 1
ATOM 604 C C . LEU A 1 78 ? 16.648 -8.305 -28.730 1.00 72.62 78 LEU A C 1
ATOM 606 O O . LEU A 1 78 ? 16.816 -8.177 -29.940 1.00 72.62 78 LEU A O 1
ATOM 610 N N . ALA A 1 79 ? 15.931 -9.306 -28.214 1.00 75.25 79 ALA A N 1
ATOM 611 C CA . ALA A 1 79 ? 15.250 -10.297 -29.043 1.00 75.25 79 ALA A CA 1
ATOM 612 C C . ALA A 1 79 ? 14.064 -9.701 -29.825 1.00 75.25 79 ALA A C 1
ATOM 614 O O . ALA A 1 79 ? 13.804 -10.112 -30.954 1.00 75.25 79 ALA A O 1
ATOM 615 N N . ALA A 1 80 ? 13.348 -8.737 -29.239 1.00 76.44 80 ALA A N 1
ATOM 616 C CA . ALA A 1 80 ? 12.187 -8.100 -29.858 1.00 76.44 80 ALA A CA 1
ATOM 617 C C . ALA A 1 80 ? 12.556 -6.987 -30.859 1.00 76.44 80 ALA A C 1
ATOM 619 O O . ALA A 1 80 ? 11.818 -6.759 -31.819 1.00 76.44 80 ALA A O 1
ATOM 620 N N . ARG A 1 81 ? 13.672 -6.278 -30.638 1.00 67.44 81 ARG A N 1
ATOM 621 C CA . ARG A 1 81 ? 14.151 -5.155 -31.461 1.00 67.44 81 ARG A CA 1
ATOM 622 C C . ARG A 1 81 ? 15.676 -5.214 -31.642 1.00 67.44 81 ARG A C 1
ATOM 624 O O . ARG A 1 81 ? 16.406 -4.551 -30.909 1.00 67.44 81 ARG A O 1
ATOM 631 N N . PRO A 1 82 ? 16.175 -5.966 -32.637 1.00 63.25 82 PRO A N 1
ATOM 632 C CA . PRO A 1 82 ? 17.614 -6.176 -32.821 1.00 63.25 82 PRO A CA 1
ATOM 633 C C . PRO A 1 82 ? 18.410 -4.930 -33.265 1.00 63.25 82 PRO A C 1
ATOM 635 O O . PRO A 1 82 ? 19.628 -4.918 -33.099 1.00 63.25 82 PRO A O 1
ATOM 638 N N . ASP A 1 83 ? 17.757 -3.884 -33.791 1.00 63.00 83 ASP A N 1
ATOM 639 C CA . ASP A 1 83 ? 18.423 -2.653 -34.269 1.00 63.00 83 ASP A CA 1
ATOM 640 C C . ASP A 1 83 ? 18.559 -1.546 -33.205 1.00 63.00 83 ASP A C 1
ATOM 642 O O . ASP A 1 83 ? 19.317 -0.590 -33.397 1.00 63.00 83 ASP A O 1
ATOM 646 N N . ASP A 1 84 ? 17.881 -1.666 -32.060 1.00 58.47 84 ASP A N 1
ATOM 647 C CA . ASP A 1 84 ? 17.892 -0.638 -31.015 1.00 58.47 84 ASP A CA 1
ATOM 648 C C . ASP A 1 84 ? 19.091 -0.845 -30.074 1.00 58.47 84 ASP A C 1
ATOM 650 O O . ASP A 1 84 ? 19.016 -1.483 -29.024 1.00 58.47 84 ASP A O 1
ATOM 654 N N . ARG A 1 85 ? 20.253 -0.296 -30.450 1.00 55.59 85 ARG A N 1
ATOM 655 C CA . ARG A 1 85 ? 21.495 -0.344 -29.646 1.00 55.59 85 ARG A CA 1
ATOM 656 C C . ARG A 1 85 ? 21.467 0.533 -28.379 1.00 55.59 85 ARG A C 1
ATOM 658 O O . ARG A 1 85 ? 22.504 0.709 -27.743 1.00 55.59 85 ARG A O 1
ATOM 665 N N . GLN A 1 86 ? 20.313 1.080 -27.998 1.00 54.31 86 GLN A N 1
ATOM 666 C CA . GLN A 1 86 ? 20.119 1.900 -26.797 1.00 54.31 86 GLN A CA 1
ATOM 667 C C . GLN A 1 86 ? 19.159 1.215 -25.815 1.00 54.31 86 GLN A C 1
ATOM 669 O O . GLN A 1 86 ? 18.071 1.707 -25.524 1.00 54.31 86 GLN A O 1
ATOM 674 N N . SER A 1 87 ? 19.577 0.070 -25.275 1.00 55.31 87 SER A N 1
ATOM 675 C CA . SER A 1 87 ? 18.795 -0.704 -24.300 1.00 55.31 87 SER A CA 1
ATOM 676 C C . SER A 1 87 ? 18.497 0.060 -23.006 1.00 55.31 87 SER A C 1
ATOM 678 O O . SER A 1 87 ? 17.485 -0.202 -22.364 1.00 55.31 87 SER A O 1
ATOM 680 N N . ASP A 1 88 ? 19.340 1.024 -22.626 1.00 55.59 88 ASP A N 1
ATOM 681 C CA . ASP A 1 88 ? 19.244 1.677 -21.316 1.00 55.59 88 ASP A CA 1
ATOM 682 C C . ASP A 1 88 ? 18.431 2.979 -21.337 1.00 55.59 88 ASP A C 1
ATOM 684 O O . ASP A 1 88 ? 17.663 3.243 -20.411 1.00 55.59 88 ASP A O 1
ATOM 688 N N . GLU A 1 89 ? 18.573 3.811 -22.370 1.00 55.06 89 GLU A N 1
ATOM 689 C CA . GLU A 1 89 ? 17.978 5.156 -22.402 1.00 55.06 89 GLU A CA 1
ATOM 690 C C . GLU A 1 89 ? 16.519 5.131 -22.891 1.00 55.06 89 GLU A C 1
ATOM 692 O O . GLU A 1 89 ? 15.651 5.745 -22.263 1.00 55.06 89 GLU A O 1
ATOM 697 N N . ALA A 1 90 ? 16.215 4.314 -23.909 1.00 53.56 90 ALA A N 1
ATOM 698 C CA . ALA A 1 90 ? 14.851 4.084 -24.389 1.00 53.56 90 ALA A CA 1
ATOM 699 C C . ALA A 1 90 ? 13.988 3.363 -23.339 1.00 53.56 90 ALA A C 1
ATOM 701 O O . ALA A 1 90 ? 12.859 3.773 -23.077 1.00 53.56 90 ALA A O 1
ATOM 702 N N . PHE A 1 91 ? 14.544 2.364 -22.641 1.00 54.47 91 PHE A N 1
ATOM 703 C CA . PHE A 1 91 ? 13.863 1.677 -21.537 1.00 54.47 91 PHE A CA 1
ATOM 704 C C . PHE A 1 91 ? 13.532 2.629 -20.376 1.00 54.47 91 PHE A C 1
ATOM 706 O O . PHE A 1 91 ? 12.452 2.567 -19.784 1.00 54.47 91 PHE A O 1
ATOM 713 N N . ARG A 1 92 ? 14.438 3.559 -20.048 1.00 53.28 92 ARG A N 1
ATOM 714 C CA . ARG A 1 92 ? 14.177 4.580 -19.021 1.00 53.28 92 ARG A CA 1
ATOM 715 C C . ARG A 1 92 ? 13.080 5.555 -19.439 1.00 53.28 92 ARG A C 1
ATOM 717 O O . ARG A 1 92 ? 12.325 5.974 -18.563 1.00 53.28 92 ARG A O 1
ATOM 724 N N . ALA A 1 93 ? 12.993 5.900 -20.722 1.00 52.97 93 ALA A N 1
ATOM 725 C CA . ALA A 1 93 ? 11.984 6.810 -21.257 1.00 52.97 93 ALA A CA 1
ATOM 726 C C . ALA A 1 93 ? 10.589 6.162 -21.314 1.00 52.97 93 ALA A C 1
ATOM 728 O O . ALA A 1 93 ? 9.639 6.734 -20.776 1.00 52.97 93 ALA A O 1
ATOM 729 N N . ASP A 1 94 ? 10.479 4.943 -21.851 1.00 53.69 94 ASP A N 1
ATOM 730 C CA . ASP A 1 94 ? 9.201 4.242 -22.071 1.00 53.69 94 ASP A CA 1
ATOM 731 C C . ASP A 1 94 ? 8.494 3.913 -20.744 1.00 53.69 94 ASP A C 1
ATOM 733 O O . ASP A 1 94 ? 7.305 4.170 -20.547 1.00 53.69 94 ASP A O 1
ATOM 737 N N . PHE A 1 95 ? 9.262 3.460 -19.751 1.00 50.84 95 PHE A N 1
ATOM 738 C CA . PHE A 1 95 ? 8.733 3.156 -18.423 1.00 50.84 95 PHE A CA 1
ATOM 739 C C . PHE A 1 95 ? 8.646 4.381 -17.504 1.00 50.84 95 PHE A C 1
ATOM 741 O O . PHE A 1 95 ? 8.139 4.260 -16.389 1.00 50.84 95 PHE A O 1
ATOM 748 N N . SER A 1 96 ? 9.109 5.568 -17.920 1.00 51.19 96 SER A N 1
ATOM 749 C CA . SER A 1 96 ? 8.956 6.790 -17.111 1.00 51.19 96 SER A CA 1
ATOM 750 C C . SER A 1 96 ? 7.490 7.207 -16.966 1.00 51.19 96 SER A C 1
ATOM 752 O O . SER A 1 96 ? 7.087 7.684 -15.904 1.00 51.19 96 SER A O 1
ATOM 754 N N . HIS A 1 97 ? 6.678 6.953 -17.995 1.00 48.78 97 HIS A N 1
ATOM 755 C CA . HIS A 1 97 ? 5.272 7.345 -18.048 1.00 48.78 97 HIS A CA 1
ATOM 756 C C . HIS A 1 97 ? 4.361 6.418 -17.228 1.00 48.78 97 HIS A C 1
ATOM 758 O O . HIS A 1 97 ? 3.362 6.870 -16.674 1.00 48.78 97 HIS A O 1
ATOM 764 N N . LEU A 1 98 ? 4.743 5.147 -17.059 1.00 45.75 98 LEU A N 1
ATOM 765 C CA . LEU A 1 98 ? 4.005 4.166 -16.250 1.00 45.75 98 LEU A CA 1
ATOM 766 C C . LEU A 1 98 ? 4.364 4.210 -14.752 1.00 45.75 98 LEU A C 1
ATOM 768 O O . LEU A 1 98 ? 3.714 3.560 -13.940 1.00 45.75 98 LEU A O 1
ATOM 772 N N . ARG A 1 99 ? 5.355 5.021 -14.351 1.00 47.66 99 ARG A N 1
ATOM 773 C CA . ARG A 1 99 ? 5.747 5.239 -12.940 1.00 47.66 99 ARG A CA 1
ATOM 774 C C . ARG A 1 99 ? 4.776 6.103 -12.133 1.00 47.66 99 ARG A C 1
ATOM 776 O O . ARG A 1 99 ? 5.038 6.345 -10.956 1.00 47.66 99 ARG A O 1
ATOM 783 N N . GLN A 1 100 ? 3.723 6.636 -12.751 1.00 46.75 100 GLN A N 1
ATOM 784 C CA . GLN A 1 100 ? 2.870 7.644 -12.115 1.00 46.75 100 GLN A CA 1
ATOM 785 C C . GLN A 1 100 ? 1.662 7.092 -11.358 1.00 46.75 100 GLN A C 1
ATOM 787 O O . GLN A 1 100 ? 1.054 7.850 -10.606 1.00 46.75 100 GLN A O 1
ATOM 792 N N . PHE A 1 101 ? 1.346 5.803 -11.488 1.00 41.84 101 PHE A N 1
ATOM 793 C CA . PHE A 1 101 ? 0.220 5.200 -10.783 1.00 41.84 101 PHE A CA 1
ATOM 794 C C . PHE A 1 101 ? 0.721 4.065 -9.904 1.00 41.84 101 PHE A C 1
ATOM 796 O O . PHE A 1 101 ? 1.099 3.000 -10.385 1.00 41.84 101 PHE A O 1
ATOM 803 N N . ARG A 1 102 ? 0.759 4.329 -8.601 1.00 56.81 102 ARG A N 1
ATOM 804 C CA . ARG A 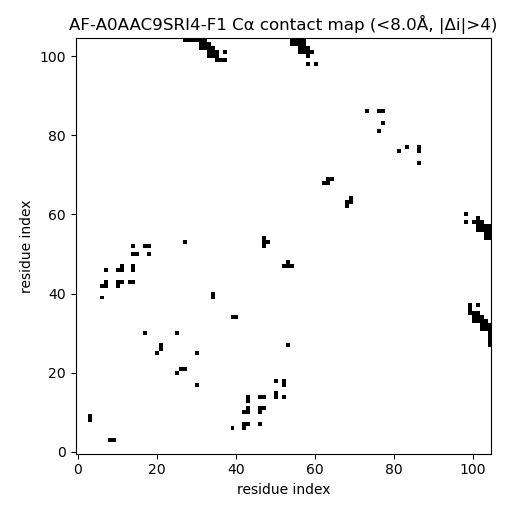1 102 ? 0.989 3.314 -7.578 1.00 56.81 102 ARG A CA 1
ATOM 805 C C . ARG A 1 102 ? -0.314 3.140 -6.816 1.00 56.81 102 ARG A C 1
ATOM 807 O O . ARG A 1 102 ? -0.978 4.127 -6.493 1.00 56.81 102 ARG A O 1
ATOM 814 N N . VAL A 1 103 ? -0.675 1.886 -6.599 1.00 52.78 103 VAL A N 1
ATOM 815 C CA . VAL A 1 103 ? -1.877 1.493 -5.872 1.00 52.78 103 VAL A CA 1
ATOM 816 C C . VAL A 1 103 ? -1.416 0.879 -4.567 1.00 52.78 103 VAL A C 1
ATOM 818 O O . VAL A 1 103 ? -0.488 0.074 -4.574 1.00 52.78 103 VAL A O 1
ATOM 821 N N . ILE A 1 104 ? -2.033 1.275 -3.462 1.00 58.88 104 ILE A N 1
ATOM 822 C CA . ILE A 1 104 ? -1.926 0.528 -2.213 1.00 58.88 104 ILE A CA 1
ATOM 823 C C . ILE A 1 104 ? -3.248 -0.216 -2.041 1.00 58.88 104 ILE A C 1
ATOM 825 O O . ILE A 1 104 ? -4.299 0.433 -2.021 1.00 58.88 104 ILE A O 1
ATOM 829 N N . LEU A 1 105 ? -3.169 -1.548 -2.042 1.00 53.97 105 LEU A N 1
ATOM 830 C CA . LEU A 1 105 ? -4.244 -2.454 -1.619 1.00 53.97 105 LEU A CA 1
ATOM 831 C C . LEU A 1 105 ? -4.172 -2.632 -0.107 1.00 53.97 105 LEU A C 1
ATOM 833 O O . LEU A 1 105 ? -3.026 -2.569 0.385 1.00 53.97 105 LEU A O 1
#